Protein AF-A0A5S9MA35-F1 (afdb_monomer_lite)

Organism: Bacillus safensis (NCBI:txid561879)

InterPro domains:
  IPR001853 DSBA-like thioredoxin domain [PF01323] (5-107)
  IPR036249 Thioredoxin-like superfamily [SSF52833] (2-108)

Sequence (109 aa):
MIPTNSYDALRLSYYAKEKGKIREFMERILKAHFTDSLDIGDHATLVQLTSEIGLDGNEALDVLANDKYSENIAADRAEGSKIGIQGVPFYVVNDRYVISGAQPSEVFF

Structure (mmCIF, N/CA/C/O backbone):
data_AF-A0A5S9MA35-F1
#
_entry.id   AF-A0A5S9MA35-F1
#
loop_
_atom_site.group_PDB
_atom_site.id
_atom_site.type_symbol
_atom_site.label_atom_id
_atom_site.label_alt_id
_atom_site.label_comp_id
_atom_site.label_asym_id
_atom_site.label_entity_id
_atom_site.label_seq_id
_atom_site.pdbx_PDB_ins_code
_atom_site.Cartn_x
_atom_site.Cartn_y
_atom_site.Cartn_z
_atom_site.occupancy
_atom_site.B_iso_or_equiv
_atom_site.auth_seq_id
_atom_site.auth_comp_id
_atom_site.auth_asym_id
_atom_site.auth_atom_id
_atom_site.pdbx_PDB_model_num
ATOM 1 N N . MET A 1 1 ? 0.976 -17.097 -7.295 1.00 86.69 1 MET A N 1
ATOM 2 C CA . MET A 1 1 ? 0.421 -15.730 -7.270 1.00 86.69 1 MET A CA 1
ATOM 3 C C . MET A 1 1 ? -0.901 -15.707 -8.014 1.00 86.69 1 MET A C 1
ATOM 5 O O . MET A 1 1 ? -0.965 -16.227 -9.123 1.00 86.69 1 MET A O 1
ATOM 9 N N . ILE A 1 2 ? -1.925 -15.113 -7.406 1.00 92.75 2 ILE A N 1
ATOM 10 C CA . ILE A 1 2 ? -3.223 -14.859 -8.037 1.00 92.75 2 ILE A CA 1
ATOM 11 C C . ILE A 1 2 ? -3.162 -13.460 -8.674 1.00 92.75 2 ILE A C 1
ATOM 13 O O . ILE A 1 2 ? -2.836 -12.505 -7.963 1.00 92.75 2 ILE A O 1
ATOM 17 N N . PRO A 1 3 ? -3.415 -13.308 -9.988 1.00 94.31 3 PRO A N 1
ATOM 18 C CA . PRO A 1 3 ? -3.564 -11.992 -10.601 1.00 94.31 3 PRO A CA 1
ATOM 19 C C . PRO A 1 3 ? -4.721 -11.248 -9.938 1.00 94.31 3 PRO A C 1
ATOM 21 O O . PRO A 1 3 ? -5.840 -11.752 -9.912 1.00 94.31 3 PRO A O 1
ATOM 24 N N . THR A 1 4 ? -4.453 -10.068 -9.391 1.00 96.25 4 THR A N 1
ATOM 25 C CA . THR A 1 4 ? -5.433 -9.344 -8.581 1.00 96.25 4 THR A CA 1
ATOM 26 C C . THR A 1 4 ? -5.251 -7.836 -8.698 1.00 96.25 4 THR A C 1
ATOM 28 O O . THR A 1 4 ? -4.185 -7.354 -9.094 1.00 96.25 4 THR A O 1
ATOM 31 N N . ASN A 1 5 ? -6.302 -7.085 -8.380 1.00 96.88 5 ASN A N 1
ATOM 32 C CA . ASN A 1 5 ? -6.257 -5.631 -8.342 1.00 96.88 5 ASN A CA 1
ATOM 33 C C . ASN A 1 5 ? -5.793 -5.173 -6.954 1.00 96.88 5 ASN A C 1
ATOM 35 O O . ASN A 1 5 ? -6.481 -5.383 -5.962 1.00 96.88 5 ASN A O 1
ATOM 39 N N . SER A 1 6 ? -4.642 -4.507 -6.886 1.00 97.12 6 SER A N 1
ATOM 40 C CA . SER A 1 6 ? -4.062 -4.023 -5.630 1.00 97.12 6 SER A CA 1
ATOM 41 C C . SER A 1 6 ? -4.649 -2.699 -5.128 1.00 97.12 6 SER A C 1
ATOM 43 O O 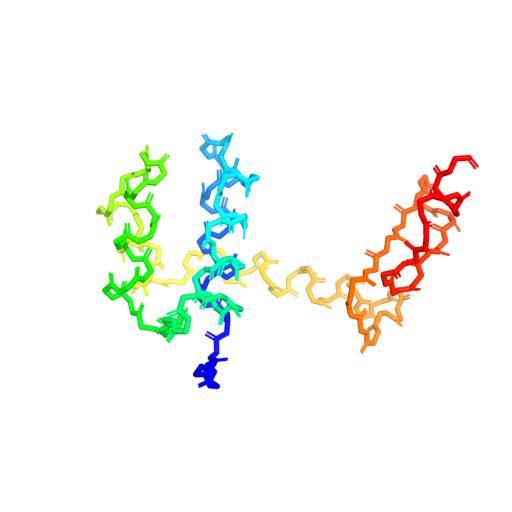. SER A 1 6 ? -4.190 -2.195 -4.106 1.00 97.12 6 SER A O 1
ATOM 45 N N . TYR A 1 7 ? -5.639 -2.115 -5.814 1.00 98.06 7 TYR A N 1
ATOM 46 C CA . TYR A 1 7 ? -6.204 -0.805 -5.472 1.00 98.06 7 TYR A CA 1
ATOM 47 C C . TYR A 1 7 ? -6.666 -0.710 -4.012 1.00 98.06 7 TYR A C 1
ATOM 49 O O . TYR A 1 7 ? -6.244 0.195 -3.294 1.00 98.06 7 TYR A O 1
ATOM 57 N N . ASP A 1 8 ? -7.459 -1.672 -3.543 1.00 98.38 8 ASP A N 1
ATOM 58 C CA . ASP A 1 8 ? -7.967 -1.662 -2.169 1.00 98.38 8 ASP A CA 1
ATOM 59 C C . ASP A 1 8 ? -6.875 -1.973 -1.135 1.00 98.38 8 ASP A C 1
ATOM 61 O O . ASP A 1 8 ? -6.848 -1.369 -0.061 1.00 98.38 8 ASP A O 1
ATOM 65 N N . ALA A 1 9 ? -5.898 -2.818 -1.479 1.00 98.31 9 ALA A N 1
ATOM 66 C CA . ALA A 1 9 ? -4.708 -3.015 -0.651 1.00 98.31 9 ALA A CA 1
ATOM 67 C C . ALA A 1 9 ? -3.917 -1.702 -0.485 1.00 98.31 9 ALA A C 1
ATOM 69 O O . ALA A 1 9 ? -3.483 -1.366 0.616 1.00 98.31 9 ALA A O 1
ATOM 70 N N . LEU A 1 10 ? -3.772 -0.912 -1.555 1.00 98.19 10 LEU A N 1
ATOM 71 C CA . LEU A 1 10 ? -3.124 0.399 -1.498 1.00 98.19 10 LEU A CA 1
ATOM 72 C C . LEU A 1 10 ? -3.940 1.404 -0.672 1.00 98.19 10 LEU A C 1
ATOM 74 O O . LEU A 1 10 ? -3.354 2.179 0.084 1.00 98.19 10 LEU A O 1
ATOM 78 N N . ARG A 1 11 ? -5.275 1.371 -0.733 1.00 98.50 11 ARG A N 1
ATOM 79 C CA . ARG A 1 11 ? -6.128 2.209 0.130 1.00 98.50 11 ARG A CA 1
ATOM 80 C C . ARG A 1 11 ? -5.970 1.849 1.605 1.00 98.50 11 ARG A C 1
ATOM 82 O O . ARG A 1 11 ? -5.816 2.737 2.439 1.00 98.50 11 ARG A O 1
ATOM 89 N N . LEU A 1 12 ? -5.909 0.562 1.934 1.00 98.62 12 LEU A N 1
ATOM 90 C CA . LEU A 1 12 ? -5.612 0.120 3.298 1.00 98.62 12 LEU A CA 1
ATOM 91 C C . LEU A 1 12 ? -4.193 0.481 3.757 1.00 98.62 12 LEU A C 1
ATOM 93 O O . LEU A 1 12 ? -3.974 0.656 4.954 1.00 98.62 12 LEU A O 1
ATOM 97 N N . SER A 1 13 ? -3.239 0.680 2.841 1.00 98.56 13 SER A N 1
ATOM 98 C CA . SER A 1 13 ? -1.909 1.182 3.212 1.00 98.56 13 SER A CA 1
ATOM 99 C C . SER A 1 13 ? -1.976 2.594 3.811 1.00 98.56 13 SER A C 1
ATOM 101 O O . SER A 1 13 ? -1.266 2.885 4.774 1.00 98.56 13 SER A O 1
ATOM 103 N N . TYR A 1 14 ? -2.892 3.444 3.332 1.00 98.56 14 TYR A N 1
ATOM 104 C CA . TYR A 1 14 ? -3.137 4.764 3.917 1.00 98.56 14 TYR A CA 1
ATOM 105 C C . TYR A 1 14 ? -3.712 4.670 5.329 1.00 98.56 14 TYR A C 1
ATOM 107 O O . TYR A 1 14 ? -3.210 5.325 6.242 1.00 98.56 14 TYR A O 1
ATOM 115 N N . TYR A 1 15 ? -4.696 3.795 5.527 1.00 98.50 15 TYR A N 1
ATOM 116 C CA . TYR A 1 15 ? -5.216 3.486 6.857 1.00 98.50 15 TYR A CA 1
ATOM 117 C C . TYR A 1 15 ? -4.107 2.999 7.804 1.00 98.50 15 TYR A C 1
ATOM 119 O O . TYR A 1 15 ? -3.921 3.533 8.898 1.00 98.50 15 TYR A O 1
ATOM 127 N N . ALA A 1 16 ? -3.296 2.034 7.363 1.00 98.62 16 ALA A N 1
ATOM 128 C CA . ALA A 1 16 ? -2.176 1.526 8.145 1.00 98.62 16 ALA A CA 1
ATOM 129 C C . ALA A 1 16 ? -1.137 2.616 8.451 1.00 98.62 16 ALA A C 1
ATOM 131 O O . ALA A 1 16 ? -0.574 2.638 9.547 1.00 98.62 16 ALA A O 1
ATOM 132 N N . LYS A 1 17 ? -0.901 3.548 7.520 1.00 98.50 17 LYS A N 1
ATOM 133 C CA . LYS A 1 17 ? -0.034 4.716 7.720 1.00 98.50 17 LYS A CA 1
ATOM 134 C C . LYS A 1 17 ? -0.563 5.633 8.820 1.00 98.50 17 LYS A C 1
ATOM 136 O O . LYS A 1 17 ? 0.218 5.995 9.697 1.00 98.50 17 LYS A O 1
ATOM 141 N N . GLU A 1 18 ? -1.857 5.950 8.836 1.00 98.12 18 GLU A N 1
ATOM 142 C CA . GLU A 1 18 ? -2.474 6.755 9.905 1.00 98.12 18 GLU A CA 1
ATOM 143 C C . GLU A 1 18 ? -2.367 6.092 11.283 1.00 98.12 18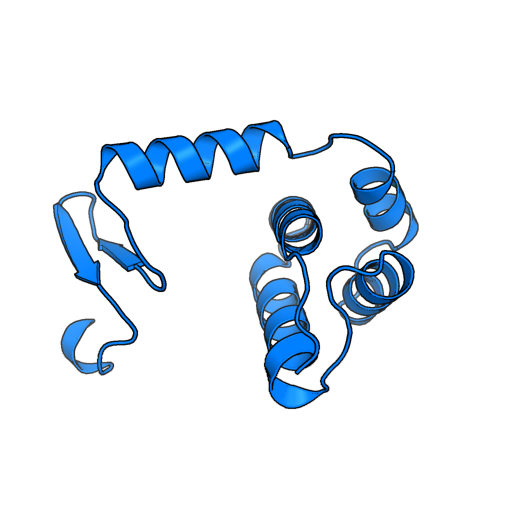 GLU A C 1
ATOM 145 O O . GLU A 1 18 ? -2.221 6.773 12.297 1.00 98.12 18 GLU A O 1
ATOM 150 N N . LYS A 1 19 ? -2.377 4.757 11.327 1.00 98.31 19 LYS A N 1
ATOM 151 C CA . LYS A 1 19 ? -2.202 3.974 12.559 1.00 98.31 19 LYS A CA 1
ATOM 152 C C . LYS A 1 19 ? -0.736 3.662 12.896 1.00 98.31 19 LYS A C 1
ATOM 154 O O . LYS A 1 19 ? -0.477 2.939 13.856 1.00 98.31 19 LYS A O 1
ATOM 159 N N . GLY A 1 20 ? 0.226 4.178 12.127 1.00 98.38 20 GLY A N 1
ATOM 160 C CA . GLY A 1 20 ? 1.660 3.981 12.365 1.00 98.38 20 GLY A CA 1
ATOM 161 C C . GLY A 1 20 ? 2.188 2.574 12.054 1.00 98.38 20 GLY A C 1
ATOM 162 O O . GLY A 1 20 ? 3.259 2.220 12.538 1.00 98.38 20 GLY A O 1
ATOM 163 N N . LYS A 1 21 ? 1.464 1.776 11.256 1.00 98.56 21 LYS A N 1
ATOM 164 C CA . LYS A 1 21 ? 1.804 0.384 10.893 1.00 98.56 21 LYS A CA 1
ATOM 165 C C . LYS A 1 21 ? 1.996 0.154 9.389 1.00 98.56 21 LYS A C 1
ATOM 167 O O . LYS A 1 21 ? 1.810 -0.957 8.895 1.00 98.56 21 LYS A O 1
ATOM 172 N N . ILE A 1 22 ? 2.345 1.197 8.631 1.00 98.31 22 ILE A N 1
ATOM 173 C CA . ILE A 1 22 ? 2.537 1.098 7.171 1.00 98.31 22 ILE A CA 1
ATOM 174 C C . ILE A 1 22 ? 3.556 0.018 6.790 1.00 98.31 22 ILE A C 1
ATOM 176 O O . ILE A 1 22 ? 3.331 -0.731 5.845 1.00 98.31 22 ILE A O 1
ATOM 180 N N . ARG A 1 23 ? 4.666 -0.088 7.526 1.00 98.31 23 ARG A N 1
ATOM 181 C CA . ARG A 1 23 ? 5.734 -1.044 7.218 1.00 98.31 23 ARG A CA 1
ATOM 182 C C . ARG A 1 23 ? 5.254 -2.479 7.414 1.00 98.31 23 ARG A C 1
ATOM 184 O O . ARG A 1 23 ? 5.423 -3.303 6.526 1.00 98.31 23 ARG A O 1
ATOM 191 N N . GLU A 1 24 ? 4.641 -2.755 8.559 1.00 98.69 24 GLU A N 1
ATOM 192 C CA . GLU A 1 24 ? 4.084 -4.058 8.914 1.00 98.69 24 GLU A CA 1
ATOM 193 C C . GLU A 1 24 ? 2.996 -4.472 7.915 1.00 98.69 24 GLU A C 1
ATOM 195 O O . GLU A 1 24 ? 2.956 -5.621 7.479 1.00 98.69 24 GLU A O 1
ATOM 200 N N . PHE A 1 25 ? 2.155 -3.520 7.501 1.00 98.75 25 PHE A N 1
ATOM 201 C CA . PHE A 1 25 ? 1.114 -3.746 6.506 1.00 98.75 25 PHE A CA 1
ATOM 202 C C . PHE A 1 25 ? 1.686 -4.074 5.127 1.00 98.75 25 PHE A C 1
ATOM 204 O O . PHE A 1 25 ? 1.327 -5.098 4.549 1.00 98.75 25 PHE A O 1
ATOM 211 N N . MET A 1 26 ? 2.605 -3.253 4.611 1.00 98.38 26 MET A N 1
ATOM 212 C CA . MET A 1 26 ? 3.204 -3.491 3.296 1.00 98.38 26 MET A CA 1
ATOM 213 C C . MET A 1 26 ? 3.958 -4.820 3.253 1.00 98.38 26 MET A C 1
ATOM 215 O O . MET A 1 26 ? 3.770 -5.582 2.308 1.00 98.38 26 MET A O 1
ATOM 219 N N . GLU A 1 27 ? 4.732 -5.150 4.290 1.00 98.56 27 GLU A N 1
ATOM 220 C CA . GLU A 1 27 ? 5.413 -6.446 4.392 1.00 98.56 27 GLU A CA 1
ATOM 221 C C . GLU A 1 27 ? 4.408 -7.605 4.362 1.00 98.56 27 GLU A C 1
ATOM 223 O O . GLU A 1 27 ? 4.576 -8.581 3.623 1.00 98.56 27 GLU A O 1
ATOM 228 N N . ARG A 1 28 ? 3.307 -7.482 5.117 1.00 98.69 28 ARG A N 1
ATOM 229 C CA . ARG A 1 28 ? 2.281 -8.524 5.181 1.00 98.69 28 ARG A CA 1
ATOM 230 C C . ARG A 1 28 ? 1.566 -8.729 3.847 1.00 98.69 28 ARG A C 1
ATOM 232 O O . ARG A 1 28 ? 1.356 -9.886 3.466 1.00 98.69 28 ARG A O 1
ATOM 239 N N . ILE A 1 29 ? 1.209 -7.647 3.152 1.00 98.44 29 ILE A N 1
ATOM 240 C CA . ILE A 1 29 ? 0.556 -7.676 1.834 1.00 98.44 29 ILE A CA 1
ATOM 241 C C . ILE A 1 29 ? 1.497 -8.240 0.766 1.00 98.44 29 ILE A C 1
ATOM 243 O O . ILE A 1 29 ? 1.094 -9.110 -0.007 1.00 98.44 29 ILE A O 1
ATOM 247 N N . LEU A 1 30 ? 2.761 -7.803 0.740 1.00 98.06 30 LEU A N 1
ATOM 248 C CA . LEU A 1 30 ? 3.753 -8.320 -0.204 1.00 98.06 30 LEU A CA 1
ATOM 249 C C . LEU A 1 30 ? 3.973 -9.821 0.012 1.00 98.06 30 LEU A C 1
ATOM 251 O O . LEU A 1 30 ? 3.901 -10.589 -0.948 1.00 98.06 30 LEU A O 1
ATOM 255 N N . LYS A 1 31 ? 4.137 -10.272 1.262 1.00 98.56 31 LYS A N 1
ATOM 256 C CA . LYS A 1 31 ? 4.226 -11.704 1.580 1.00 98.56 31 LYS A CA 1
ATOM 257 C C . LYS A 1 31 ? 2.968 -12.466 1.151 1.00 98.56 31 LYS A C 1
ATOM 259 O O . LYS A 1 31 ? 3.091 -13.527 0.539 1.00 98.56 31 LYS A O 1
ATOM 264 N N . ALA A 1 32 ? 1.777 -11.926 1.424 1.00 98.31 32 ALA A N 1
ATOM 265 C CA . ALA A 1 32 ? 0.509 -12.545 1.034 1.00 98.31 32 ALA A CA 1
ATOM 266 C C . ALA A 1 32 ? 0.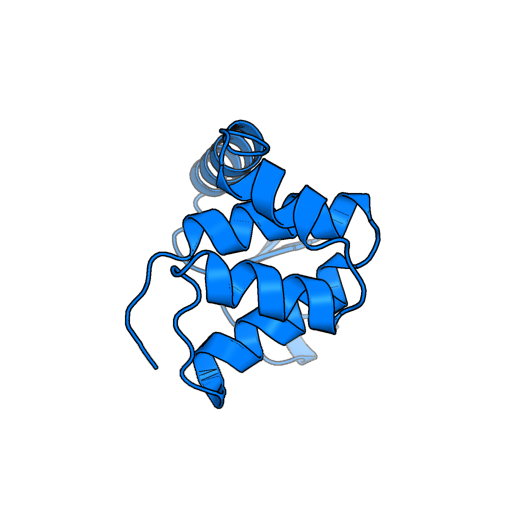448 -12.799 -0.480 1.00 98.31 32 ALA A C 1
ATOM 268 O O . ALA A 1 32 ? 0.096 -13.891 -0.922 1.00 98.31 32 ALA A O 1
ATOM 269 N N . HIS A 1 33 ? 0.843 -11.802 -1.270 1.00 97.94 33 HIS A N 1
ATOM 270 C CA . HIS A 1 33 ? 0.749 -11.846 -2.723 1.00 97.94 33 HIS A CA 1
ATOM 271 C C . HIS A 1 33 ? 1.862 -12.676 -3.384 1.00 97.94 33 HIS A C 1
ATOM 273 O O . HIS A 1 33 ? 1.590 -13.543 -4.222 1.00 97.94 33 HIS A O 1
ATOM 279 N N . PHE A 1 34 ? 3.120 -12.421 -3.009 1.00 97.44 34 PHE A N 1
ATOM 280 C CA . PHE A 1 34 ? 4.295 -12.998 -3.666 1.00 97.44 34 PHE A CA 1
ATOM 281 C C . PHE A 1 34 ? 4.683 -14.377 -3.125 1.00 97.44 34 PHE A C 1
ATOM 283 O O . PHE A 1 34 ? 5.212 -15.187 -3.885 1.00 97.44 34 PHE A O 1
ATOM 290 N N . THR A 1 35 ? 4.390 -14.669 -1.855 1.00 97.94 35 THR A N 1
ATOM 291 C CA . THR A 1 35 ? 4.803 -15.920 -1.196 1.00 97.94 35 THR A CA 1
ATOM 292 C C . THR A 1 35 ? 3.610 -16.824 -0.917 1.00 97.94 35 THR A C 1
ATOM 294 O O . THR A 1 35 ? 3.587 -17.970 -1.361 1.00 97.94 35 THR A O 1
ATOM 297 N N . ASP A 1 36 ? 2.592 -16.305 -0.230 1.00 97.81 36 ASP A N 1
ATOM 298 C CA . ASP A 1 36 ? 1.466 -17.120 0.244 1.00 97.81 36 ASP A CA 1
ATOM 299 C C . ASP A 1 36 ? 0.422 -17.378 -0.863 1.00 97.81 36 ASP A C 1
ATOM 301 O O . ASP A 1 36 ? -0.459 -18.219 -0.705 1.00 97.81 36 ASP A O 1
ATOM 305 N N . SER A 1 37 ? 0.530 -16.684 -2.005 1.00 97.38 37 SER A N 1
ATOM 306 C CA . SER A 1 37 ? -0.416 -16.751 -3.130 1.00 97.38 37 SER A CA 1
ATOM 307 C C . SER A 1 37 ? -1.877 -16.496 -2.735 1.00 97.38 37 SER A C 1
ATOM 309 O O . SER A 1 37 ? -2.783 -17.089 -3.315 1.00 97.38 37 SER A O 1
ATOM 311 N N . LEU A 1 38 ? -2.100 -15.595 -1.779 1.00 98.06 38 LEU A N 1
ATOM 312 C CA . LEU A 1 38 ? -3.429 -15.135 -1.383 1.00 98.06 38 LEU A CA 1
ATOM 313 C C . LEU A 1 38 ? -3.951 -14.057 -2.344 1.00 98.06 38 LEU A C 1
ATOM 315 O O . LEU A 1 38 ? -3.172 -13.319 -2.958 1.00 98.06 38 LEU A O 1
ATOM 319 N N . ASP A 1 39 ? -5.276 -13.958 -2.459 1.00 97.88 39 ASP A N 1
ATOM 320 C CA . ASP A 1 39 ? -5.934 -12.928 -3.261 1.00 97.88 39 ASP A CA 1
ATOM 321 C C . ASP A 1 39 ? -6.053 -11.622 -2.466 1.00 97.88 39 ASP A C 1
ATOM 323 O O . ASP A 1 39 ? -6.927 -11.463 -1.620 1.00 97.88 39 ASP A O 1
ATOM 327 N N . ILE A 1 40 ? -5.166 -10.666 -2.743 1.00 97.94 40 ILE A N 1
ATOM 328 C CA . ILE A 1 40 ? -5.177 -9.344 -2.093 1.00 97.94 40 ILE A CA 1
ATOM 329 C C . ILE A 1 40 ? -6.182 -8.357 -2.721 1.00 97.94 40 ILE A C 1
ATOM 331 O O . ILE A 1 40 ? -6.135 -7.172 -2.406 1.00 97.94 40 ILE A O 1
ATOM 335 N N . GLY A 1 41 ? -7.056 -8.820 -3.616 1.00 97.25 41 GLY A N 1
ATOM 336 C CA . GLY A 1 41 ? -8.215 -8.071 -4.11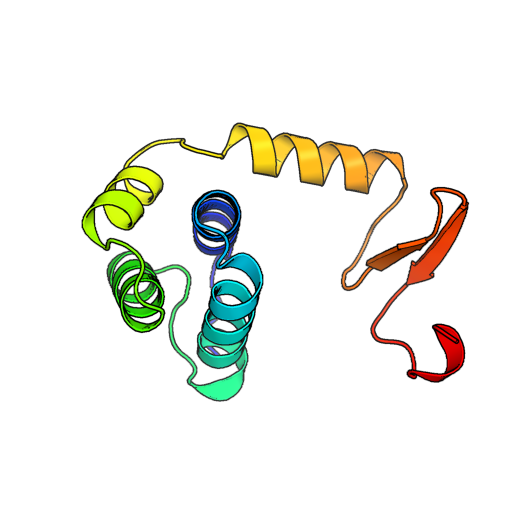4 1.00 97.25 41 GLY A CA 1
ATOM 337 C C . GLY A 1 41 ? -9.522 -8.485 -3.438 1.00 97.25 41 GLY A C 1
ATOM 338 O O . GLY A 1 41 ? -10.532 -7.804 -3.595 1.00 97.25 41 GLY A O 1
ATOM 339 N N . ASP A 1 42 ? -9.509 -9.576 -2.668 1.00 98.00 42 ASP A N 1
ATOM 340 C CA . ASP A 1 42 ? -10.644 -10.015 -1.866 1.00 98.00 42 ASP A CA 1
ATOM 341 C C . ASP A 1 42 ? -10.696 -9.261 -0.528 1.00 98.00 42 ASP A C 1
ATOM 343 O O . ASP A 1 42 ? -9.723 -9.201 0.229 1.00 98.00 42 ASP A O 1
ATOM 347 N N . HIS A 1 43 ? -11.861 -8.693 -0.212 1.00 98.12 43 HIS A N 1
ATOM 348 C CA . HIS A 1 43 ? -12.052 -7.877 0.990 1.00 98.12 43 HIS A CA 1
ATOM 349 C C . HIS A 1 43 ? -11.894 -8.691 2.274 1.00 98.12 43 HIS A C 1
ATOM 351 O O . HIS A 1 43 ? -11.296 -8.199 3.229 1.00 98.12 43 HIS A O 1
ATOM 357 N N . ALA A 1 44 ? -12.375 -9.938 2.307 1.00 98.19 44 ALA A N 1
ATOM 358 C CA . ALA A 1 44 ? -12.245 -10.780 3.496 1.00 98.19 44 ALA A CA 1
ATOM 359 C C . ALA A 1 44 ? -10.771 -11.094 3.791 1.00 98.19 44 ALA A C 1
ATOM 361 O O . ALA A 1 44 ? -10.321 -10.965 4.933 1.00 98.19 44 ALA A O 1
ATOM 362 N N . THR A 1 45 ? -10.005 -11.412 2.747 1.00 98.44 45 THR A N 1
ATOM 363 C CA . THR A 1 45 ? -8.556 -11.596 2.821 1.00 98.44 45 THR A CA 1
ATOM 364 C C . THR A 1 45 ? -7.878 -10.326 3.327 1.00 98.44 45 THR A C 1
ATOM 366 O O . THR A 1 45 ? -7.145 -10.376 4.310 1.00 98.44 45 THR A O 1
ATOM 369 N N . LEU A 1 46 ? -8.159 -9.162 2.737 1.00 98.62 46 LEU A N 1
ATOM 370 C CA . LEU A 1 46 ? -7.565 -7.893 3.166 1.00 98.62 46 LEU A CA 1
ATOM 371 C C . LEU A 1 46 ? -7.855 -7.549 4.634 1.00 98.62 46 LEU A C 1
ATOM 373 O O . LEU A 1 46 ? -6.949 -7.116 5.351 1.00 98.62 46 LEU A O 1
ATOM 377 N N . VAL A 1 47 ? -9.080 -7.778 5.108 1.00 98.69 47 VAL A N 1
ATOM 378 C CA . VAL A 1 47 ? -9.456 -7.557 6.513 1.00 98.69 47 VAL A CA 1
ATOM 379 C C . VAL A 1 47 ? -8.686 -8.496 7.430 1.00 98.69 47 VAL A C 1
ATOM 381 O O . VAL A 1 47 ? -8.100 -8.036 8.410 1.00 98.69 47 VAL A O 1
ATOM 384 N N . GLN A 1 48 ? -8.609 -9.784 7.086 1.00 98.69 48 GLN A N 1
ATOM 385 C CA . GLN A 1 48 ? -7.831 -10.756 7.849 1.00 98.69 48 GLN A CA 1
ATOM 386 C C . GLN A 1 48 ? -6.358 -10.329 7.950 1.00 98.69 48 GLN A C 1
ATOM 388 O O . GLN A 1 48 ? -5.816 -10.244 9.051 1.00 98.69 48 GLN A O 1
ATOM 393 N N . LEU A 1 49 ? -5.724 -9.997 6.820 1.00 98.62 49 LEU A N 1
ATOM 394 C CA . LEU A 1 49 ? -4.325 -9.556 6.758 1.00 98.62 49 LEU A CA 1
ATOM 395 C C . LEU A 1 49 ? -4.077 -8.290 7.592 1.00 98.62 49 LEU A C 1
ATOM 397 O O . LEU A 1 49 ? -3.048 -8.166 8.257 1.00 98.62 49 LEU A O 1
ATOM 401 N N . THR A 1 50 ? -5.038 -7.367 7.584 1.00 98.56 50 THR A N 1
ATOM 402 C CA . THR A 1 50 ? -5.002 -6.129 8.373 1.00 98.56 50 THR A CA 1
ATOM 403 C C . THR A 1 50 ? -5.107 -6.419 9.872 1.00 98.56 50 THR A C 1
ATOM 405 O O . THR A 1 50 ? -4.360 -5.860 10.676 1.00 98.56 50 THR A O 1
ATOM 408 N N . SER A 1 51 ? -5.982 -7.342 10.270 1.00 98.50 51 SER A N 1
ATOM 409 C CA . SER A 1 51 ? -6.121 -7.755 11.668 1.00 98.50 51 SER A CA 1
ATOM 410 C C . SER A 1 51 ? -4.924 -8.553 12.188 1.00 98.50 51 SER A C 1
ATOM 412 O O . SER A 1 51 ? -4.559 -8.396 13.352 1.00 98.50 51 SER A O 1
ATOM 414 N N . GLU A 1 52 ? -4.251 -9.347 11.349 1.00 98.31 52 GLU A N 1
ATOM 415 C CA . GLU A 1 52 ? -3.045 -10.104 11.729 1.00 98.31 52 GLU A CA 1
ATOM 416 C C . GLU A 1 52 ? -1.895 -9.203 12.203 1.00 98.31 52 GLU A C 1
ATOM 418 O O . GLU A 1 52 ? -1.132 -9.583 13.091 1.00 98.31 52 GLU A O 1
ATOM 423 N N . ILE A 1 53 ? -1.791 -7.984 11.666 1.00 98.38 53 ILE A N 1
ATOM 424 C CA . ILE A 1 53 ? -0.806 -6.988 12.119 1.00 98.38 53 ILE A CA 1
ATOM 425 C C . ILE A 1 53 ? -1.321 -6.129 13.288 1.00 98.38 53 ILE A C 1
ATOM 427 O O . ILE A 1 53 ? -0.682 -5.151 13.690 1.00 98.38 53 ILE A O 1
ATOM 431 N N . GLY A 1 54 ? -2.481 -6.476 13.852 1.00 98.06 54 GLY A N 1
ATOM 432 C CA . GLY A 1 54 ? -3.106 -5.817 14.994 1.00 98.06 54 GLY A CA 1
ATOM 433 C C . GLY A 1 54 ? -3.725 -4.459 14.669 1.00 98.06 54 GLY A C 1
ATOM 434 O O . GLY A 1 54 ? -3.607 -3.547 15.491 1.00 98.06 54 GLY A O 1
ATOM 435 N N . LEU A 1 55 ? -4.279 -4.281 13.467 1.00 98.50 55 LEU A N 1
ATOM 436 C CA . LEU A 1 55 ? -5.178 -3.168 13.143 1.00 98.50 55 LEU A CA 1
ATOM 437 C C . LEU A 1 55 ? -6.646 -3.616 13.249 1.00 98.50 55 LEU A C 1
ATOM 439 O O . LEU A 1 55 ? -6.940 -4.811 13.244 1.00 98.50 55 LEU A O 1
ATOM 443 N N . ASP A 1 56 ? -7.567 -2.662 13.375 1.00 98.38 56 ASP A N 1
ATOM 444 C CA . ASP A 1 56 ? -8.987 -2.963 13.569 1.00 98.38 56 ASP A CA 1
ATOM 445 C C . ASP A 1 56 ? -9.625 -3.428 12.250 1.00 98.38 56 ASP A C 1
ATOM 447 O O . ASP A 1 56 ? -9.637 -2.706 11.251 1.00 98.38 56 ASP A O 1
ATOM 451 N N . GLY A 1 57 ? -10.161 -4.651 12.244 1.00 97.69 57 GLY A N 1
ATOM 452 C CA . GLY A 1 57 ? -10.816 -5.227 11.071 1.00 97.69 57 GLY A CA 1
ATOM 453 C C . GLY A 1 57 ? -12.112 -4.513 10.674 1.00 97.69 57 GLY A C 1
ATOM 454 O O . GLY A 1 57 ? -12.432 -4.462 9.490 1.00 97.69 57 GLY A O 1
ATOM 455 N N . ASN A 1 58 ? -12.839 -3.913 11.621 1.00 97.75 58 ASN A N 1
ATOM 456 C CA . ASN A 1 58 ? -14.040 -3.131 11.326 1.00 97.75 58 ASN A CA 1
ATOM 457 C C . ASN A 1 58 ? -13.686 -1.792 10.678 1.00 97.75 58 ASN A C 1
ATOM 459 O O . ASN A 1 58 ? -14.355 -1.375 9.738 1.00 97.75 58 ASN A O 1
ATOM 463 N N . GLU A 1 59 ? -12.621 -1.128 11.139 1.00 98.00 59 GLU A N 1
ATOM 464 C CA . GLU A 1 59 ? -12.126 0.081 10.469 1.00 98.00 59 GLU A CA 1
ATOM 465 C C . GLU A 1 59 ? -11.601 -0.252 9.063 1.00 98.00 59 GLU A C 1
ATOM 467 O O . GLU A 1 59 ? -11.861 0.494 8.122 1.00 98.00 59 GLU A O 1
ATOM 472 N N . ALA A 1 60 ? -10.927 -1.396 8.889 1.00 98.19 60 ALA A N 1
ATOM 473 C CA . ALA A 1 60 ? -10.508 -1.874 7.572 1.00 98.19 60 ALA A CA 1
ATOM 474 C C . ALA A 1 60 ? -11.710 -2.132 6.646 1.00 98.19 60 ALA A C 1
ATOM 476 O O . ALA A 1 60 ? -11.713 -1.677 5.504 1.00 98.19 60 ALA A O 1
ATOM 477 N N . LEU A 1 61 ? -12.758 -2.800 7.144 1.00 97.81 61 LEU A N 1
ATOM 478 C CA . LEU A 1 61 ? -14.016 -2.990 6.415 1.00 97.81 61 LEU A CA 1
ATOM 479 C C . LEU A 1 61 ? -14.654 -1.659 6.017 1.00 97.81 61 LEU A C 1
ATOM 481 O O . LEU A 1 61 ? -15.125 -1.525 4.894 1.00 97.81 61 LEU A O 1
ATOM 485 N N . ASP A 1 62 ? -14.648 -0.666 6.903 1.00 97.69 62 ASP A N 1
ATOM 486 C CA . ASP A 1 62 ? -15.197 0.659 6.619 1.00 97.69 62 ASP A CA 1
ATOM 487 C C . ASP A 1 62 ? -14.403 1.405 5.532 1.00 97.69 62 ASP A C 1
ATOM 489 O O . ASP A 1 62 ? -14.980 2.129 4.720 1.00 97.69 62 ASP A O 1
ATOM 493 N N . VAL A 1 63 ? -13.085 1.198 5.451 1.00 97.94 63 VAL A N 1
ATOM 494 C CA . VAL A 1 63 ? -12.285 1.688 4.318 1.00 97.94 63 VAL A CA 1
ATOM 495 C C . VAL A 1 63 ? -12.713 1.006 3.023 1.00 97.94 63 VAL A C 1
ATOM 497 O O . VAL A 1 63 ? -12.960 1.694 2.035 1.00 97.94 63 VAL A O 1
ATOM 500 N N . LEU A 1 64 ? -12.836 -0.321 3.039 1.00 97.81 64 LEU A N 1
ATOM 501 C CA . LEU A 1 64 ? -13.162 -1.139 1.868 1.00 97.81 64 LEU A CA 1
ATOM 502 C C . LEU A 1 64 ? -14.600 -0.943 1.360 1.00 97.81 64 LEU A C 1
ATOM 504 O O . LEU A 1 64 ? -14.847 -1.038 0.162 1.00 97.81 64 LEU A O 1
ATOM 508 N N . ALA A 1 65 ? -15.544 -0.646 2.254 1.00 97.12 65 ALA A N 1
ATOM 509 C CA . ALA A 1 65 ? -16.952 -0.438 1.921 1.00 97.12 65 ALA A CA 1
ATOM 510 C C . ALA A 1 65 ? -17.255 0.958 1.347 1.00 97.12 65 ALA A C 1
ATOM 512 O O . ALA A 1 65 ? -18.312 1.155 0.750 1.00 97.12 65 ALA A O 1
ATOM 513 N N . ASN A 1 66 ? -16.354 1.924 1.539 1.00 94.62 66 ASN A N 1
ATOM 514 C CA . ASN A 1 66 ? -16.525 3.318 1.123 1.00 94.62 66 ASN A CA 1
ATOM 515 C C . ASN A 1 66 ? -15.409 3.744 0.156 1.00 94.62 66 ASN A C 1
ATOM 517 O O . ASN A 1 66 ? -14.619 2.911 -0.272 1.00 94.62 66 ASN A O 1
ATOM 521 N N . ASP A 1 67 ? -15.298 5.048 -0.129 1.00 92.62 67 ASP A N 1
ATOM 522 C CA . ASP A 1 67 ? -14.247 5.664 -0.966 1.00 92.62 67 ASP A CA 1
ATOM 523 C C . ASP A 1 67 ? -13.102 6.308 -0.152 1.00 92.62 67 ASP A C 1
ATOM 525 O O . ASP A 1 67 ? -12.347 7.154 -0.638 1.00 92.62 67 ASP A O 1
ATOM 529 N N . LYS A 1 68 ? -12.938 5.922 1.122 1.00 96.94 68 LYS A N 1
ATOM 530 C CA . LYS A 1 68 ? -11.838 6.413 1.968 1.00 96.94 68 LYS A CA 1
ATOM 531 C C . LYS A 1 68 ? -10.471 6.207 1.306 1.00 96.94 68 LYS A C 1
ATOM 533 O O . LYS A 1 68 ? -10.158 5.111 0.848 1.00 96.94 68 LYS A O 1
ATOM 538 N N . TYR A 1 69 ? -9.647 7.250 1.286 1.00 98.31 69 TYR A N 1
ATOM 539 C CA . TYR A 1 69 ? -8.317 7.271 0.661 1.00 98.31 69 TYR A CA 1
ATOM 540 C C . TYR A 1 69 ? -8.285 7.131 -0.870 1.00 98.31 69 TYR A C 1
ATOM 542 O O . TYR A 1 69 ? -7.199 7.140 -1.449 1.00 98.31 69 TYR A O 1
ATOM 550 N N . SER A 1 70 ? -9.431 7.069 -1.561 1.00 97.75 70 SER A N 1
ATOM 551 C CA . SER A 1 70 ? -9.460 7.047 -3.031 1.00 97.75 70 SER A CA 1
ATOM 552 C C . SER A 1 70 ? -8.820 8.304 -3.634 1.00 97.75 70 SER A C 1
ATOM 554 O O . SER A 1 70 ? -8.065 8.212 -4.605 1.00 97.75 70 SER A O 1
ATOM 556 N N . GLU A 1 71 ? -9.047 9.471 -3.021 1.00 98.12 71 GLU A N 1
ATOM 557 C CA . GLU A 1 71 ? -8.412 10.735 -3.419 1.00 98.12 71 GLU A CA 1
ATOM 558 C C . GLU A 1 71 ? -6.897 10.722 -3.200 1.00 98.12 71 GLU A C 1
ATOM 560 O O . GLU A 1 71 ? -6.154 11.224 -4.041 1.00 98.12 71 GLU A O 1
ATOM 565 N N . ASN A 1 72 ? -6.423 10.101 -2.117 1.00 98.38 72 ASN A N 1
ATOM 566 C CA . ASN A 1 72 ? -4.995 9.964 -1.858 1.00 98.38 72 ASN A CA 1
ATOM 567 C C . ASN A 1 72 ? -4.305 9.112 -2.934 1.00 98.38 72 ASN A C 1
ATOM 569 O O . ASN A 1 72 ? -3.278 9.516 -3.469 1.00 98.38 72 ASN A O 1
ATOM 573 N N . ILE A 1 73 ? -4.909 7.983 -3.327 1.00 97.69 73 ILE A N 1
ATOM 574 C CA . ILE A 1 73 ? -4.392 7.150 -4.426 1.00 97.69 73 ILE A CA 1
ATOM 575 C C . ILE A 1 73 ? -4.370 7.924 -5.750 1.00 97.69 73 ILE A C 1
ATOM 577 O O . ILE A 1 73 ? -3.417 7.816 -6.527 1.00 97.69 73 ILE A O 1
ATOM 581 N N . ALA A 1 74 ? -5.412 8.713 -6.022 1.00 97.62 74 ALA A N 1
ATOM 582 C CA . ALA A 1 74 ? -5.459 9.554 -7.212 1.00 97.62 74 ALA A CA 1
ATOM 583 C C . ALA A 1 74 ? -4.358 10.629 -7.196 1.00 97.62 74 ALA A C 1
ATOM 585 O O . ALA A 1 74 ? -3.717 10.857 -8.225 1.00 97.62 74 ALA A O 1
ATOM 586 N N . ALA A 1 75 ? -4.111 11.249 -6.039 1.00 97.94 75 ALA A N 1
ATOM 587 C CA . ALA A 1 75 ? -3.063 12.244 -5.851 1.00 97.94 75 ALA A CA 1
ATOM 588 C C . ALA A 1 75 ? -1.662 11.649 -6.065 1.00 97.94 75 ALA A C 1
ATOM 590 O O . ALA A 1 75 ? -0.915 12.187 -6.883 1.00 97.94 75 ALA A O 1
ATOM 591 N N . ASP A 1 76 ? -1.347 10.506 -5.446 1.00 96.44 76 ASP A N 1
ATOM 592 C CA . ASP A 1 76 ? -0.056 9.820 -5.615 1.00 96.44 76 ASP A CA 1
ATOM 593 C C . ASP A 1 76 ? 0.196 9.436 -7.076 1.00 96.44 76 ASP A C 1
ATOM 595 O O . ASP A 1 76 ? 1.287 9.627 -7.618 1.00 96.44 76 ASP A O 1
ATOM 599 N N . ARG A 1 77 ? -0.834 8.921 -7.761 1.00 95.44 77 ARG A N 1
ATOM 600 C CA . ARG A 1 77 ? -0.732 8.564 -9.181 1.00 95.44 77 ARG A CA 1
ATOM 601 C C . ARG A 1 77 ? -0.493 9.794 -10.054 1.00 95.44 77 ARG A C 1
ATOM 603 O O . ARG A 1 77 ? 0.302 9.732 -10.994 1.00 95.44 77 ARG A O 1
ATOM 610 N N . ALA A 1 78 ? -1.180 10.897 -9.763 1.00 96.88 78 ALA A N 1
ATOM 611 C CA . ALA A 1 78 ? -1.006 12.151 -10.484 1.00 96.88 78 ALA A CA 1
ATOM 612 C C . ALA A 1 78 ? 0.392 12.741 -10.254 1.00 96.88 78 ALA A C 1
ATOM 614 O O . ALA A 1 78 ? 1.015 13.210 -11.204 1.00 96.88 78 ALA A O 1
ATOM 615 N N . GLU A 1 79 ? 0.901 12.698 -9.023 1.00 94.56 79 GLU A N 1
ATOM 616 C CA . GLU A 1 79 ? 2.262 13.117 -8.693 1.00 94.56 79 GLU A CA 1
ATOM 617 C C . GLU A 1 79 ? 3.301 12.269 -9.427 1.00 94.56 79 GLU A C 1
ATOM 619 O O . GLU A 1 79 ? 4.127 12.819 -10.157 1.00 94.56 79 GLU A O 1
ATOM 624 N N . GLY A 1 80 ? 3.197 10.940 -9.343 1.00 93.44 80 GLY A N 1
ATOM 625 C CA . GLY A 1 80 ? 4.107 10.035 -10.040 1.00 93.44 80 GLY A CA 1
ATOM 626 C C . GLY A 1 80 ? 4.109 10.257 -11.553 1.00 93.44 80 GLY A C 1
ATOM 627 O O . GLY A 1 80 ? 5.170 10.312 -12.175 1.00 93.44 80 GLY A O 1
ATOM 628 N N . SER A 1 81 ? 2.936 10.489 -12.148 1.00 94.25 81 SER A N 1
ATOM 629 C CA . SER A 1 81 ? 2.831 10.820 -13.571 1.00 94.25 81 SER A CA 1
ATOM 630 C C . SER A 1 81 ? 3.493 12.156 -13.920 1.00 94.25 81 SER A C 1
ATOM 632 O O . SER A 1 81 ? 4.100 12.254 -14.985 1.00 94.25 81 SER A O 1
ATOM 634 N N . LYS A 1 82 ? 3.388 13.184 -13.064 1.00 93.31 82 LYS A N 1
ATOM 635 C CA . LYS A 1 82 ? 4.004 14.504 -13.303 1.00 93.31 82 LYS A CA 1
ATOM 636 C C . LYS A 1 82 ? 5.526 14.428 -13.342 1.00 93.31 82 LYS A C 1
ATOM 638 O O . LYS A 1 82 ? 6.141 15.133 -14.136 1.00 93.31 82 LYS A O 1
ATOM 643 N N . ILE A 1 83 ? 6.120 13.571 -12.514 1.00 90.38 83 ILE A N 1
ATOM 644 C CA . ILE A 1 83 ? 7.575 13.372 -12.460 1.00 90.38 83 ILE A CA 1
ATOM 645 C C . ILE A 1 83 ? 8.064 12.242 -13.385 1.00 90.38 83 ILE A C 1
ATOM 647 O O . ILE A 1 83 ? 9.238 11.883 -13.358 1.00 90.38 83 ILE A O 1
ATOM 651 N N . GLY A 1 84 ? 7.183 11.696 -14.231 1.00 91.06 84 GLY A N 1
ATOM 652 C CA . GLY A 1 84 ? 7.541 10.739 -15.279 1.00 91.06 84 GLY A CA 1
ATOM 653 C C . GLY A 1 84 ? 7.748 9.295 -14.810 1.00 91.06 84 GLY A C 1
ATOM 654 O O . GLY A 1 84 ? 8.401 8.527 -15.517 1.00 91.06 84 GLY A O 1
ATOM 655 N N . ILE A 1 85 ? 7.199 8.896 -13.657 1.00 94.06 85 ILE A N 1
ATOM 656 C CA . ILE A 1 85 ? 7.240 7.499 -13.199 1.00 94.06 85 ILE A CA 1
ATOM 657 C C . ILE A 1 85 ? 6.425 6.620 -14.151 1.00 94.06 85 ILE A C 1
ATOM 659 O O . ILE A 1 85 ? 5.230 6.833 -14.351 1.00 94.06 85 ILE A O 1
ATOM 663 N N . GLN A 1 86 ? 7.073 5.590 -14.696 1.00 92.00 86 GLN A N 1
ATOM 664 C CA . GLN A 1 86 ? 6.445 4.574 -15.555 1.00 92.00 86 GLN A CA 1
ATOM 665 C C . GLN A 1 86 ? 6.503 3.160 -14.957 1.00 92.00 86 GLN A C 1
ATOM 667 O O . GLN A 1 86 ? 5.921 2.230 -15.508 1.00 92.00 86 GLN A O 1
ATOM 672 N N . GLY A 1 87 ? 7.192 2.985 -13.828 1.00 92.75 87 GLY A N 1
ATOM 673 C CA . GLY A 1 87 ? 7.364 1.693 -13.176 1.00 92.75 87 GLY A CA 1
ATOM 674 C C . GLY A 1 87 ? 7.863 1.840 -11.743 1.00 92.75 87 GLY A C 1
ATOM 675 O O . GLY A 1 87 ? 8.413 2.876 -11.371 1.00 92.75 87 GLY A O 1
ATOM 676 N N . VAL A 1 88 ? 7.652 0.792 -10.948 1.00 94.38 88 VAL A N 1
ATOM 677 C CA . VAL A 1 88 ? 8.029 0.705 -9.530 1.00 94.38 88 VAL A CA 1
ATOM 678 C C . VAL A 1 88 ? 8.938 -0.514 -9.290 1.00 94.38 88 VAL A C 1
ATOM 680 O O . VAL A 1 88 ? 8.853 -1.474 -10.059 1.00 94.38 88 VAL A O 1
ATOM 683 N N . PRO A 1 89 ? 9.789 -0.516 -8.242 1.00 95.12 89 PRO A N 1
ATOM 684 C CA . PRO A 1 89 ? 9.995 0.568 -7.276 1.00 95.12 89 PRO A CA 1
ATOM 685 C C . PRO A 1 89 ? 10.729 1.773 -7.888 1.00 95.12 89 PRO A C 1
ATOM 687 O O . PRO A 1 89 ? 11.477 1.643 -8.856 1.00 95.12 89 PRO A O 1
ATOM 690 N N . PHE A 1 90 ? 10.472 2.956 -7.334 1.00 95.56 90 PHE A N 1
ATOM 691 C CA . PHE A 1 90 ? 11.044 4.228 -7.772 1.00 95.56 90 PHE A CA 1
ATOM 692 C C . PHE A 1 90 ? 11.295 5.103 -6.547 1.00 95.56 90 PHE A C 1
ATOM 694 O O . PHE A 1 90 ? 10.424 5.217 -5.685 1.00 95.56 90 PHE A O 1
ATOM 701 N N . TYR A 1 91 ? 12.470 5.721 -6.476 1.00 94.44 91 TYR A N 1
ATOM 702 C CA . TYR A 1 91 ? 12.888 6.532 -5.339 1.00 94.44 91 TYR A CA 1
ATOM 703 C C . TYR A 1 91 ? 13.295 7.926 -5.810 1.00 94.44 91 TYR A C 1
ATOM 705 O O . TYR A 1 91 ? 14.038 8.067 -6.784 1.00 94.44 91 TYR A O 1
ATOM 713 N N . VAL A 1 92 ? 12.832 8.944 -5.084 1.00 92.50 92 VAL A N 1
ATOM 714 C CA . VAL A 1 92 ? 13.276 10.335 -5.216 1.00 92.50 92 VAL A CA 1
ATOM 715 C C . VAL A 1 92 ? 13.961 10.726 -3.911 1.00 92.50 92 VAL A C 1
ATOM 717 O O . VAL A 1 92 ? 13.351 10.663 -2.847 1.00 92.50 92 VAL A O 1
ATOM 720 N N . VAL A 1 93 ? 15.234 11.107 -3.981 1.00 92.31 93 VAL A N 1
ATOM 721 C CA . VAL A 1 93 ? 16.049 11.485 -2.821 1.00 92.31 93 VAL A CA 1
ATOM 722 C C . VAL A 1 93 ? 16.318 12.986 -2.864 1.00 92.31 93 VAL A C 1
ATOM 724 O O . VAL A 1 93 ? 16.853 13.502 -3.853 1.00 92.31 93 VAL A O 1
ATOM 727 N N . ASN A 1 94 ? 15.956 13.681 -1.780 1.00 90.94 94 ASN A N 1
ATOM 728 C CA . ASN A 1 94 ? 16.084 15.137 -1.626 1.00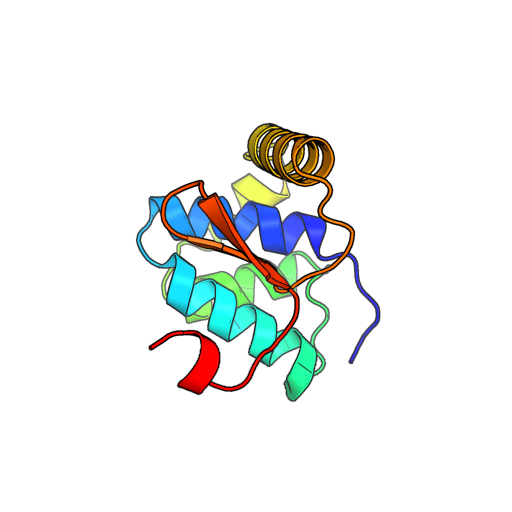 90.94 94 ASN A CA 1
ATOM 729 C C . ASN A 1 94 ? 15.493 15.926 -2.812 1.00 90.94 94 ASN A C 1
ATOM 731 O O . ASN A 1 94 ? 16.113 16.883 -3.280 1.00 90.94 94 ASN A O 1
ATOM 735 N N . ASP A 1 95 ? 14.356 15.465 -3.347 1.00 88.56 95 ASP A N 1
ATOM 736 C CA . ASP A 1 95 ? 13.635 16.059 -4.487 1.00 88.56 95 ASP A CA 1
ATOM 737 C C . ASP A 1 95 ? 14.493 16.298 -5.743 1.00 88.56 95 ASP A C 1
ATOM 739 O O . ASP A 1 95 ? 14.177 17.138 -6.587 1.00 88.56 95 ASP A O 1
ATOM 743 N N . ARG A 1 96 ? 15.617 15.580 -5.871 1.00 87.81 96 ARG A N 1
ATOM 744 C CA . ARG A 1 96 ? 16.626 15.841 -6.907 1.00 87.81 96 ARG A CA 1
ATOM 745 C C . ARG A 1 96 ? 17.146 14.580 -7.571 1.00 87.81 96 ARG A C 1
ATOM 747 O O . ARG A 1 96 ? 17.308 14.561 -8.788 1.00 87.81 96 ARG A O 1
ATOM 754 N N . TYR A 1 97 ? 17.472 13.561 -6.784 1.00 89.62 97 TYR A N 1
ATOM 755 C CA . TYR A 1 97 ? 18.114 12.355 -7.296 1.00 89.62 97 TYR A CA 1
ATOM 756 C C . TYR A 1 97 ? 17.081 11.257 -7.483 1.00 89.62 97 TYR A C 1
ATOM 758 O O . TYR A 1 97 ? 16.305 10.972 -6.576 1.00 89.62 97 TYR A O 1
ATOM 766 N N . VAL A 1 98 ? 17.081 10.645 -8.664 1.00 91.69 98 VAL A N 1
ATOM 767 C CA . VAL A 1 98 ? 16.140 9.590 -9.034 1.00 91.69 98 VAL A CA 1
ATOM 768 C C . VAL A 1 98 ? 16.871 8.260 -9.110 1.00 91.69 98 VAL A C 1
ATOM 770 O O . VAL A 1 98 ? 17.882 8.145 -9.800 1.00 91.69 98 VAL A O 1
ATOM 773 N N . ILE A 1 99 ? 16.316 7.248 -8.447 1.00 93.50 99 ILE A N 1
ATOM 774 C CA . ILE A 1 99 ? 16.760 5.858 -8.545 1.00 93.50 99 ILE A CA 1
ATOM 775 C C . ILE A 1 99 ? 15.560 5.032 -9.010 1.00 93.50 99 ILE A C 1
ATOM 777 O O . ILE A 1 99 ? 14.551 4.929 -8.312 1.00 93.50 99 ILE A O 1
ATOM 781 N N . SER A 1 100 ? 15.656 4.469 -10.215 1.00 93.81 100 SER A N 1
ATOM 782 C CA . SER A 1 100 ? 14.594 3.658 -10.813 1.00 93.81 100 SER A CA 1
ATOM 783 C C . SER A 1 100 ? 14.924 2.169 -10.719 1.00 93.81 100 SER A C 1
ATOM 785 O O . SER A 1 100 ? 16.031 1.742 -11.060 1.00 93.81 100 SER A O 1
ATOM 787 N N . GLY A 1 101 ? 13.940 1.383 -10.284 1.00 94.12 101 GLY A N 1
ATOM 788 C CA . GLY A 1 101 ? 14.043 -0.062 -10.137 1.00 94.12 101 GLY A CA 1
ATOM 789 C C . GLY A 1 101 ? 14.658 -0.504 -8.810 1.00 94.12 101 GLY A C 1
ATOM 790 O O . GLY A 1 101 ? 15.121 0.296 -7.996 1.00 94.12 101 GLY A O 1
ATOM 791 N N . ALA A 1 102 ? 14.640 -1.819 -8.595 1.00 94.50 102 ALA A N 1
ATOM 792 C CA . ALA A 1 102 ? 15.257 -2.463 -7.440 1.00 94.50 102 ALA A CA 1
ATOM 793 C C . ALA A 1 102 ? 16.782 -2.530 -7.634 1.00 94.50 102 ALA A C 1
ATOM 795 O O . ALA A 1 102 ? 17.319 -3.537 -8.091 1.00 94.50 102 ALA A O 1
ATOM 796 N N . GLN A 1 103 ? 17.460 -1.416 -7.359 1.00 96.56 103 GLN A N 1
ATOM 797 C CA . GLN A 1 103 ? 18.912 -1.298 -7.495 1.00 96.56 103 GLN A CA 1
ATOM 798 C C . GLN A 1 103 ? 19.662 -1.980 -6.335 1.00 96.56 103 GLN A C 1
ATOM 800 O O . GLN A 1 103 ? 19.098 -2.123 -5.245 1.00 96.56 103 GLN A O 1
ATOM 805 N N . PRO A 1 104 ? 20.936 -2.372 -6.537 1.00 96.06 104 PRO A N 1
ATOM 806 C CA . PRO A 1 104 ? 21.812 -2.818 -5.456 1.00 96.06 104 PRO A CA 1
ATOM 807 C C . PRO A 1 104 ? 21.932 -1.770 -4.347 1.00 96.06 104 PRO A C 1
ATOM 809 O O . PRO A 1 104 ? 21.839 -0.566 -4.598 1.00 96.06 104 PRO A O 1
ATOM 812 N N . SER A 1 105 ? 22.164 -2.227 -3.118 1.00 94.38 105 SER A N 1
ATOM 813 C CA . SER A 1 105 ? 22.205 -1.363 -1.932 1.00 94.38 105 SER A CA 1
ATOM 814 C C . SER A 1 105 ? 23.263 -0.258 -2.022 1.00 94.38 105 SER A C 1
ATOM 816 O O . SER A 1 105 ? 23.045 0.845 -1.541 1.00 94.38 105 SER A O 1
ATOM 818 N N . GLU A 1 106 ? 24.360 -0.524 -2.723 1.00 95.38 106 GLU A N 1
ATOM 819 C CA . GLU A 1 106 ? 25.482 0.375 -2.979 1.00 95.38 106 GLU A CA 1
ATOM 820 C C . GLU A 1 106 ? 25.066 1.646 -3.730 1.00 95.38 106 GLU A C 1
ATOM 822 O O . GLU A 1 106 ? 25.745 2.657 -3.628 1.00 95.38 106 GLU A O 1
ATOM 827 N N . VAL A 1 107 ? 23.949 1.621 -4.468 1.00 92.62 107 VAL A N 1
ATOM 828 C CA . VAL A 1 107 ? 23.405 2.803 -5.160 1.00 92.62 107 VAL A CA 1
ATOM 829 C C . VAL A 1 107 ? 22.769 3.797 -4.176 1.00 92.62 107 VAL A C 1
ATOM 831 O O . VAL A 1 107 ? 22.588 4.966 -4.512 1.00 92.62 107 VAL A O 1
ATOM 834 N N . PHE A 1 108 ? 22.429 3.350 -2.964 1.00 89.38 108 PHE A N 1
ATOM 835 C CA . PHE A 1 108 ? 21.763 4.153 -1.936 1.00 89.38 108 PHE A CA 1
ATOM 836 C C . PHE A 1 108 ? 22.719 4.735 -0.878 1.00 89.38 108 PHE A C 1
ATOM 838 O O . PHE A 1 108 ? 22.245 5.465 -0.004 1.00 89.38 1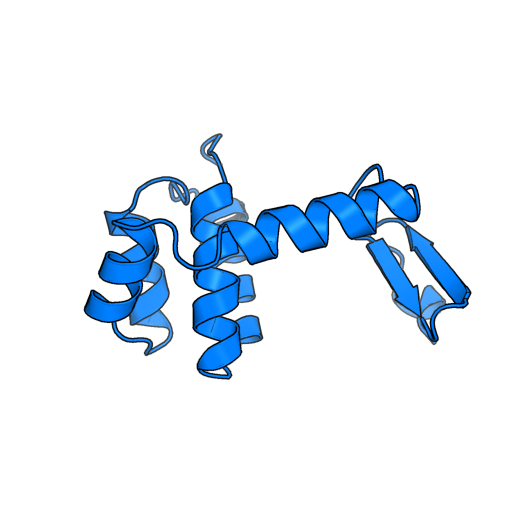08 PHE A O 1
ATOM 845 N N . PHE A 1 109 ? 24.022 4.424 -0.935 1.00 79.88 109 PHE A N 1
ATOM 846 C CA . PHE A 1 109 ? 25.038 4.850 0.040 1.00 79.88 109 PHE A CA 1
ATOM 847 C C . PHE A 1 109 ? 26.064 5.826 -0.543 1.00 79.88 109 PHE A C 1
ATOM 849 O O . PHE A 1 109 ? 26.381 5.722 -1.748 1.00 79.88 109 PHE A O 1
#

Secondary structure (DSSP, 8-state):
------HHHHHHHHHHHHTT-HHHHHHHHHHHHHTS---TTSHHHHHHHHHHTT--HHHHHHHHHS-TTHHHHHHHHHHHHHTT--SSSEEEETTTEEEESS--GGGG-

Radius of gyration: 15.11 Å; chains: 1; bounding box: 42×33×30 Å

pLDDT: mean 96.21, std 3.2, range [79.88, 98.75]

Foldseek 3Di:
DDDADCLLLVLVLVVCVVVVNNPVSVVLLCCCVVPVVHHNRDLVVSLVSCCVSPDHSVVSVVSVVDCRCVVVVVVVVVVCVVVPNPDDDWDQDPVPDIDHDDDPPVVVD